Protein AF-A0A418SEN7-F1 (afdb_monomer_lite)

Structure (mmCIF, N/CA/C/O backbone):
data_AF-A0A418SEN7-F1
#
_entry.id   AF-A0A418SEN7-F1
#
loop_
_atom_site.group_PDB
_atom_site.id
_atom_site.type_symbol
_atom_site.label_atom_id
_atom_site.label_alt_id
_atom_site.label_comp_id
_atom_site.label_asym_id
_atom_site.label_entity_id
_atom_site.label_seq_id
_atom_site.pdbx_PDB_ins_code
_atom_site.Cartn_x
_atom_site.Cartn_y
_atom_site.Cartn_z
_atom_site.occupancy
_atom_site.B_iso_or_equiv
_atom_site.auth_seq_id
_atom_site.auth_comp_id
_atom_site.auth_asym_id
_atom_site.auth_atom_id
_atom_site.pdbx_PDB_model_num
ATOM 1 N N . MET A 1 1 ? 0.939 10.849 21.375 1.00 61.03 1 MET A N 1
ATOM 2 C CA . MET A 1 1 ? 0.356 9.707 20.633 1.00 61.03 1 MET A CA 1
ATOM 3 C C . MET A 1 1 ? -0.167 10.219 19.295 1.00 61.03 1 MET A C 1
ATOM 5 O O . MET A 1 1 ? -1.115 10.996 19.289 1.00 61.03 1 MET A O 1
ATOM 9 N N . ASN A 1 2 ? 0.464 9.868 18.171 1.00 85.00 2 ASN A N 1
ATOM 10 C CA . ASN A 1 2 ? 0.044 10.379 16.860 1.00 85.00 2 ASN A CA 1
ATOM 11 C C . ASN A 1 2 ? -1.319 9.792 16.460 1.00 85.00 2 ASN A C 1
ATOM 13 O O . ASN A 1 2 ? -1.547 8.592 16.617 1.00 85.00 2 ASN A O 1
ATOM 17 N N . ARG A 1 3 ? -2.218 10.625 15.907 1.00 85.50 3 ARG A N 1
ATOM 18 C CA . ARG A 1 3 ? -3.582 10.225 15.479 1.00 85.50 3 ARG A CA 1
ATOM 19 C C . ARG A 1 3 ? -3.593 8.982 14.577 1.00 85.50 3 ARG A C 1
ATOM 21 O O . ARG A 1 3 ? -4.550 8.214 14.604 1.00 85.50 3 ARG A O 1
ATOM 28 N N . TRP A 1 4 ? -2.524 8.774 13.814 1.00 84.38 4 TRP A N 1
ATOM 29 C CA . TRP A 1 4 ? -2.328 7.617 12.943 1.00 84.38 4 TRP A CA 1
ATOM 30 C C . TRP A 1 4 ? -2.239 6.286 13.696 1.00 84.38 4 TRP A C 1
ATOM 32 O O . TRP A 1 4 ? -2.883 5.323 13.293 1.00 84.38 4 TRP A O 1
ATOM 42 N N . MET A 1 5 ? -1.530 6.240 14.828 1.00 90.06 5 MET A N 1
ATOM 43 C CA . MET A 1 5 ? -1.405 5.018 15.632 1.00 90.06 5 MET A CA 1
ATOM 44 C C . MET A 1 5 ? -2.749 4.621 16.249 1.00 90.06 5 MET A C 1
ATOM 46 O O . MET A 1 5 ? -3.131 3.456 16.217 1.00 90.06 5 MET A O 1
ATOM 50 N N . ILE A 1 6 ? -3.507 5.606 16.746 1.00 90.69 6 ILE A N 1
ATOM 51 C CA . ILE A 1 6 ? -4.844 5.370 17.308 1.00 90.69 6 ILE A CA 1
ATOM 52 C C . ILE A 1 6 ? -5.789 4.817 16.233 1.00 90.69 6 ILE A C 1
ATOM 54 O O . ILE A 1 6 ? -6.517 3.863 16.489 1.00 90.69 6 ILE A O 1
ATOM 58 N N . ARG A 1 7 ? -5.752 5.362 15.010 1.00 83.69 7 ARG A N 1
ATOM 59 C CA . ARG A 1 7 ? -6.563 4.855 13.891 1.00 83.69 7 ARG A CA 1
ATOM 60 C C . ARG A 1 7 ? -6.203 3.424 13.493 1.00 83.69 7 ARG A C 1
ATOM 62 O O . ARG A 1 7 ? -7.116 2.650 13.234 1.00 83.69 7 ARG A O 1
ATOM 69 N N . ALA A 1 8 ? -4.918 3.068 13.479 1.00 86.81 8 ALA A N 1
ATOM 70 C CA . ALA A 1 8 ? -4.482 1.705 13.173 1.00 86.81 8 ALA A CA 1
ATOM 71 C C . ALA A 1 8 ? -4.998 0.696 14.212 1.00 86.81 8 ALA A C 1
ATOM 73 O O . ALA A 1 8 ? -5.550 -0.340 13.853 1.00 86.81 8 ALA A O 1
ATOM 74 N N . VAL A 1 9 ? -4.911 1.039 15.502 1.00 89.25 9 VAL A N 1
ATOM 75 C CA . VAL A 1 9 ? -5.467 0.217 16.591 1.00 89.25 9 VAL A CA 1
ATOM 76 C C . VAL A 1 9 ? -6.988 0.079 16.469 1.00 89.25 9 VAL A C 1
ATOM 78 O O . VAL A 1 9 ? -7.533 -1.006 16.670 1.00 89.25 9 VAL A O 1
ATOM 81 N N . LEU A 1 10 ? -7.687 1.160 16.113 1.00 87.19 10 LEU A N 1
ATOM 82 C CA . LEU A 1 10 ? -9.133 1.127 15.892 1.00 87.19 10 LEU A CA 1
ATOM 83 C C . LEU A 1 10 ? -9.520 0.265 14.687 1.00 87.19 10 LEU A C 1
ATOM 85 O O . LEU A 1 10 ? -10.530 -0.416 14.762 1.00 87.19 10 LEU A O 1
ATOM 89 N N . TRP A 1 11 ? -8.714 0.232 13.626 1.00 88.25 11 TRP A N 1
ATOM 90 C CA . TRP A 1 11 ? -8.927 -0.647 12.470 1.00 88.25 11 TRP A CA 1
ATOM 91 C C . TRP A 1 11 ? -8.886 -2.134 12.837 1.00 88.25 11 TRP A C 1
ATOM 93 O O . TRP A 1 11 ? -9.652 -2.915 12.289 1.00 88.25 11 TRP A O 1
ATOM 103 N N . VAL A 1 12 ? -8.023 -2.525 13.779 1.00 86.62 12 VAL A N 1
ATOM 104 C CA . VAL A 1 12 ? -7.958 -3.912 14.275 1.00 86.62 12 VAL A CA 1
ATOM 105 C C . VAL A 1 12 ? -9.161 -4.236 15.163 1.00 86.62 12 VAL A C 1
ATOM 107 O O . VAL A 1 12 ? -9.723 -5.321 15.077 1.00 86.62 12 VAL A O 1
ATOM 110 N N . ARG A 1 13 ? -9.559 -3.295 16.028 1.00 89.38 13 ARG A N 1
ATOM 111 C CA . ARG A 1 13 ? -10.653 -3.492 16.994 1.00 89.38 13 ARG A CA 1
ATOM 112 C C . ARG A 1 13 ? -12.047 -3.382 16.385 1.00 89.38 13 ARG A C 1
ATOM 114 O O . ARG A 1 13 ? -12.971 -4.016 16.875 1.00 89.38 13 ARG A O 1
ATOM 121 N N . ASN A 1 14 ? -12.211 -2.515 15.397 1.00 88.75 14 ASN A N 1
ATOM 122 C CA . ASN A 1 14 ? -13.485 -2.214 14.766 1.00 88.75 14 ASN A CA 1
ATOM 123 C C . ASN A 1 14 ? -13.226 -1.929 13.278 1.00 88.75 14 ASN A C 1
ATOM 125 O O . ASN A 1 14 ? -13.111 -0.764 12.871 1.00 88.75 14 ASN A O 1
ATOM 129 N N . PRO A 1 15 ? -13.003 -2.991 12.485 1.00 82.25 15 PRO A N 1
ATOM 130 C CA . PRO A 1 15 ? -12.594 -2.837 11.104 1.00 82.25 15 PRO A CA 1
ATOM 131 C C . PRO A 1 15 ? -13.672 -2.107 10.296 1.00 82.25 15 PRO A C 1
ATOM 133 O O . PRO A 1 15 ? -14.871 -2.281 10.534 1.00 82.25 15 PRO A O 1
ATOM 136 N N . PRO A 1 16 ? -13.273 -1.275 9.319 1.00 84.88 16 PRO A N 1
ATOM 137 C CA . PRO A 1 16 ? -14.219 -0.759 8.340 1.00 84.88 16 PRO A CA 1
ATOM 138 C C . PRO A 1 16 ? -14.850 -1.917 7.559 1.00 84.88 16 PRO A C 1
ATOM 140 O O . PRO A 1 16 ? -14.341 -3.034 7.567 1.00 84.88 16 PRO A O 1
ATOM 143 N N . SER A 1 17 ? -15.946 -1.634 6.851 1.00 90.81 17 SER A N 1
ATOM 144 C CA . SER A 1 17 ? -16.696 -2.653 6.109 1.00 90.81 17 SER A CA 1
ATOM 145 C C . SER A 1 17 ? -15.799 -3.577 5.277 1.00 90.81 17 SER A C 1
ATOM 147 O O . SER A 1 17 ? -14.858 -3.121 4.624 1.00 90.81 17 SER A O 1
ATOM 149 N N . GLU A 1 18 ? -16.135 -4.868 5.250 1.00 90.00 18 GLU A N 1
ATOM 150 C CA . GLU A 1 18 ? -15.348 -5.915 4.577 1.00 90.00 18 GLU A CA 1
ATOM 151 C C . GLU A 1 18 ? -15.014 -5.547 3.127 1.00 90.00 18 GLU A C 1
ATOM 153 O O . GLU A 1 18 ? -13.883 -5.704 2.677 1.00 90.00 18 GLU A O 1
ATOM 158 N N . LYS A 1 19 ? -15.966 -4.924 2.420 1.00 93.94 19 LYS A N 1
ATOM 159 C CA . LYS A 1 19 ? -15.781 -4.413 1.052 1.00 93.94 19 LYS A CA 1
ATOM 160 C C . LYS A 1 19 ? -14.599 -3.444 0.923 1.00 93.94 19 LYS A C 1
ATOM 162 O O . LYS A 1 19 ? -13.878 -3.492 -0.068 1.00 93.94 19 LYS A O 1
ATOM 167 N N . ARG A 1 20 ? -14.392 -2.556 1.903 1.00 92.38 20 ARG A N 1
ATOM 168 C CA . ARG A 1 20 ? -13.266 -1.605 1.904 1.00 92.38 20 ARG A CA 1
ATOM 169 C C . ARG A 1 20 ? -11.944 -2.306 2.177 1.00 92.38 20 ARG A C 1
ATOM 171 O O . ARG A 1 20 ? -10.952 -1.969 1.542 1.00 92.38 20 ARG A O 1
ATOM 178 N N . VAL A 1 21 ? -11.929 -3.273 3.092 1.00 92.19 21 VAL A N 1
ATOM 179 C CA . VAL A 1 21 ? -10.723 -4.058 3.388 1.00 92.19 21 VAL A CA 1
ATOM 180 C C . VAL A 1 21 ? -10.302 -4.857 2.155 1.00 92.19 21 VAL A C 1
ATOM 182 O O . VAL A 1 21 ? -9.144 -4.787 1.753 1.00 92.19 21 VAL A O 1
ATOM 185 N N . ILE A 1 22 ? -11.253 -5.525 1.495 1.00 94.88 22 ILE A N 1
ATOM 186 C CA . ILE A 1 22 ? -11.009 -6.270 0.254 1.00 94.88 22 ILE A CA 1
ATOM 187 C C . ILE A 1 22 ? -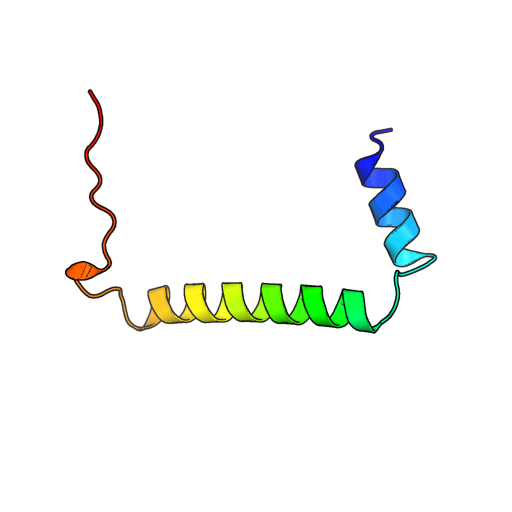10.489 -5.341 -0.843 1.00 94.88 22 ILE A C 1
ATOM 189 O O . ILE A 1 22 ? -9.501 -5.675 -1.486 1.00 94.88 22 ILE A O 1
ATOM 193 N N . LEU A 1 23 ? -11.090 -4.159 -1.028 1.00 96.06 23 LEU A N 1
ATOM 194 C CA . LEU A 1 23 ? -10.610 -3.176 -2.005 1.00 96.06 23 LEU A CA 1
ATOM 195 C C . LEU A 1 23 ? -9.132 -2.832 -1.776 1.00 96.06 23 LEU A C 1
ATOM 197 O O . LEU A 1 23 ? -8.339 -2.873 -2.711 1.00 96.06 23 LEU A O 1
ATOM 201 N N . VAL A 1 24 ? -8.755 -2.521 -0.533 1.00 94.31 24 VAL A N 1
ATOM 202 C CA . VAL A 1 24 ? -7.368 -2.184 -0.186 1.00 94.31 24 VAL A CA 1
ATOM 203 C C . VAL A 1 24 ? -6.437 -3.371 -0.434 1.00 94.31 24 VAL A C 1
ATOM 205 O O . VAL A 1 24 ? -5.380 -3.192 -1.032 1.00 94.31 24 VAL A O 1
ATOM 208 N N . LEU A 1 25 ? -6.833 -4.583 -0.035 1.00 95.88 25 LEU A N 1
ATOM 209 C CA . LEU A 1 25 ? -6.035 -5.789 -0.268 1.00 95.88 25 LEU A CA 1
ATOM 210 C C . LEU A 1 25 ? -5.843 -6.084 -1.760 1.00 95.88 25 LEU A C 1
ATOM 212 O O . LEU A 1 25 ? -4.733 -6.411 -2.167 1.00 95.88 25 LEU A O 1
ATOM 216 N N . VAL A 1 26 ? -6.884 -5.917 -2.580 1.00 98.06 26 VAL A N 1
ATOM 217 C CA . VAL A 1 26 ? -6.810 -6.081 -4.040 1.00 98.06 26 VAL A CA 1
ATOM 218 C C . VAL A 1 26 ? -5.855 -5.062 -4.657 1.00 98.06 26 VAL A C 1
ATOM 220 O O . VAL A 1 26 ? -5.018 -5.433 -5.474 1.00 98.06 26 VAL A O 1
ATOM 223 N N . VAL A 1 27 ? -5.935 -3.793 -4.248 1.00 97.81 27 VAL A N 1
ATOM 224 C CA . VAL A 1 27 ? -5.025 -2.745 -4.736 1.00 97.81 27 VAL A CA 1
ATOM 225 C C . VAL A 1 27 ? -3.577 -3.057 -4.356 1.00 97.81 27 VAL A C 1
ATOM 227 O O . VAL A 1 27 ? -2.696 -2.982 -5.208 1.00 97.81 27 VAL A O 1
ATOM 230 N N . ILE A 1 28 ? -3.324 -3.462 -3.108 1.00 97.69 28 ILE A N 1
ATOM 231 C CA . ILE A 1 28 ? -1.981 -3.853 -2.655 1.00 97.69 28 ILE A CA 1
ATOM 232 C C . ILE A 1 28 ? -1.466 -5.047 -3.465 1.00 97.69 28 ILE A C 1
ATOM 234 O O . ILE A 1 28 ? -0.334 -5.013 -3.946 1.00 97.69 28 ILE A O 1
ATOM 238 N N . ALA A 1 29 ? -2.291 -6.079 -3.654 1.00 97.94 29 ALA A N 1
ATOM 239 C CA . ALA A 1 29 ? -1.931 -7.248 -4.449 1.00 97.94 29 ALA A CA 1
ATOM 240 C C . ALA A 1 29 ? -1.601 -6.867 -5.899 1.00 97.94 29 ALA A C 1
ATOM 242 O O . ALA A 1 29 ? -0.615 -7.357 -6.442 1.00 97.94 29 ALA A O 1
ATOM 243 N N . LEU A 1 30 ? -2.365 -5.951 -6.499 1.00 97.81 30 LEU A N 1
ATOM 244 C CA . LEU A 1 30 ? -2.107 -5.440 -7.843 1.00 97.81 30 LEU A CA 1
ATOM 245 C C . LEU A 1 30 ? -0.771 -4.688 -7.919 1.00 97.81 30 LEU A C 1
ATOM 247 O O . LEU A 1 30 ? 0.019 -4.954 -8.819 1.00 97.81 30 LEU A O 1
ATOM 251 N N . CYS A 1 31 ? -0.480 -3.799 -6.965 1.00 96.56 31 CYS A N 1
ATOM 252 C CA . CYS A 1 31 ? 0.806 -3.097 -6.912 1.00 96.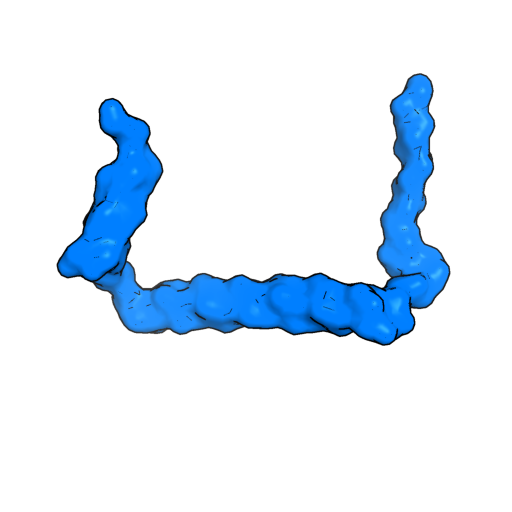56 31 CYS A CA 1
ATOM 253 C C . CYS A 1 31 ? 1.986 -4.069 -6.783 1.00 96.56 31 CYS A C 1
ATOM 255 O O . CYS A 1 31 ? 2.992 -3.908 -7.469 1.00 96.56 31 CYS A O 1
ATOM 257 N N . ILE A 1 32 ? 1.857 -5.093 -5.934 1.00 96.50 32 ILE A N 1
ATOM 258 C CA . ILE A 1 32 ? 2.886 -6.127 -5.768 1.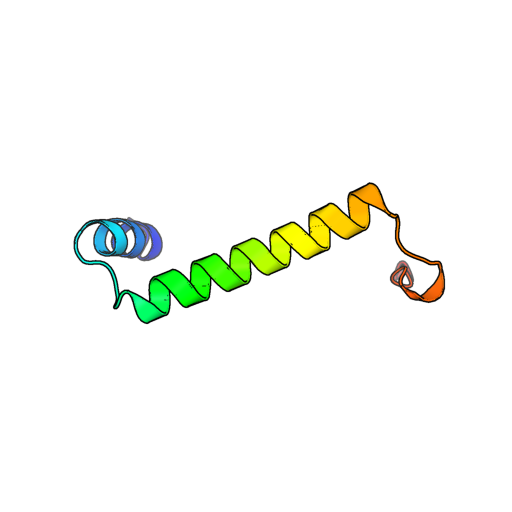00 96.50 32 ILE A CA 1
ATOM 259 C C . ILE A 1 32 ? 3.032 -6.956 -7.044 1.00 96.50 32 ILE A C 1
ATOM 261 O O . ILE A 1 32 ? 4.154 -7.261 -7.436 1.00 96.50 32 ILE A O 1
ATOM 265 N N . ALA A 1 33 ? 1.926 -7.308 -7.702 1.00 94.88 33 ALA A N 1
ATOM 266 C CA . ALA A 1 33 ? 1.949 -8.067 -8.947 1.00 94.88 33 ALA A CA 1
ATOM 267 C C . ALA A 1 33 ? 2.665 -7.295 -10.058 1.00 94.88 33 ALA A C 1
ATOM 269 O O . ALA A 1 33 ? 3.508 -7.870 -10.741 1.00 94.88 33 ALA A O 1
ATOM 270 N N . ILE A 1 34 ? 2.382 -5.994 -10.192 1.00 89.94 34 ILE A N 1
ATOM 271 C CA . ILE A 1 34 ? 3.076 -5.112 -11.135 1.00 89.94 34 ILE A CA 1
ATOM 272 C C . ILE A 1 34 ? 4.565 -5.090 -10.797 1.00 89.94 34 ILE A C 1
ATOM 274 O O . ILE A 1 34 ? 5.368 -5.522 -11.611 1.00 89.94 34 ILE A O 1
ATOM 278 N N . TRP A 1 35 ? 4.932 -4.704 -9.574 1.00 89.75 35 TRP A N 1
ATOM 279 C CA . TRP A 1 35 ? 6.334 -4.618 -9.154 1.00 89.75 35 TRP A CA 1
ATOM 280 C C . TRP A 1 35 ? 7.105 -5.940 -9.319 1.00 89.75 35 TRP A C 1
ATOM 282 O O . TRP A 1 35 ? 8.253 -5.963 -9.765 1.00 89.75 35 TRP A O 1
ATOM 292 N N . GLY A 1 36 ? 6.473 -7.066 -8.985 1.00 89.81 36 GLY A N 1
ATOM 293 C CA . GLY A 1 36 ? 7.042 -8.396 -9.188 1.00 89.81 36 GLY A CA 1
ATOM 294 C C . GLY A 1 36 ? 7.225 -8.729 -10.668 1.00 89.81 36 GLY A C 1
ATOM 295 O O . GLY A 1 36 ? 8.263 -9.270 -11.043 1.00 89.81 36 GLY A O 1
ATOM 296 N N . ALA A 1 37 ? 6.260 -8.364 -11.515 1.00 87.19 37 ALA A N 1
ATOM 297 C CA . ALA A 1 37 ? 6.366 -8.535 -12.958 1.00 87.19 37 ALA A CA 1
ATOM 298 C C . ALA A 1 37 ? 7.510 -7.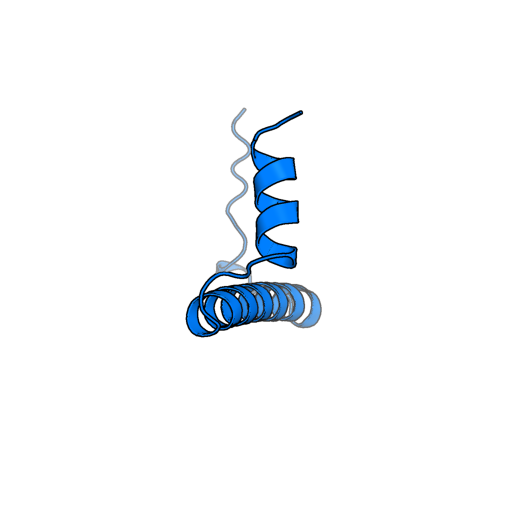694 -13.549 1.00 87.19 37 ALA A C 1
ATOM 300 O O . ALA A 1 37 ? 8.290 -8.226 -14.336 1.00 87.19 37 ALA A O 1
ATOM 301 N N . GLU A 1 38 ? 7.687 -6.440 -13.117 1.00 81.50 38 GLU A N 1
ATOM 302 C CA . GLU A 1 38 ? 8.814 -5.593 -13.549 1.00 81.50 38 GLU A CA 1
ATOM 303 C C . GLU A 1 38 ? 10.160 -6.246 -13.233 1.00 81.50 38 GLU A C 1
ATOM 305 O O . GLU A 1 38 ? 11.073 -6.253 -14.056 1.00 81.50 38 GLU A O 1
ATOM 310 N N . LYS A 1 39 ? 10.285 -6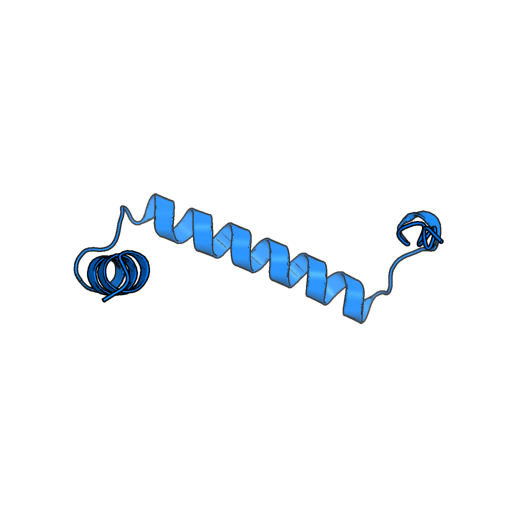.823 -12.034 1.00 79.06 39 LYS A N 1
ATOM 311 C CA . LYS A 1 39 ? 11.539 -7.419 -11.571 1.00 79.06 39 LYS A CA 1
ATOM 312 C C . LYS A 1 39 ? 11.874 -8.742 -12.261 1.00 79.06 39 LYS A C 1
ATOM 314 O O . LYS A 1 39 ? 13.050 -9.087 -12.343 1.00 79.06 39 LYS A O 1
ATOM 319 N N . LEU A 1 40 ? 10.868 -9.481 -12.729 1.00 80.31 40 LEU A N 1
ATOM 320 C CA . LEU A 1 40 ? 11.049 -10.775 -13.393 1.00 80.31 40 LEU A CA 1
ATOM 321 C C . LEU A 1 40 ? 11.225 -10.653 -14.910 1.00 80.31 40 LEU A C 1
ATOM 323 O O . LEU A 1 40 ? 12.032 -11.384 -15.477 1.00 80.31 40 LEU A O 1
ATOM 327 N N . PHE A 1 41 ? 10.495 -9.748 -15.564 1.00 80.19 41 PHE A N 1
ATOM 328 C CA . PHE A 1 41 ? 10.528 -9.596 -17.023 1.00 80.19 41 PHE A CA 1
ATOM 329 C C . PHE A 1 41 ? 11.418 -8.441 -17.495 1.00 80.19 41 PHE A C 1
ATOM 331 O O . PHE A 1 41 ? 11.801 -8.410 -18.663 1.00 80.19 41 PHE A O 1
ATOM 338 N N . GLY A 1 42 ? 11.785 -7.520 -16.599 1.00 73.81 42 GLY A N 1
ATOM 339 C CA . GLY A 1 42 ? 12.414 -6.261 -16.977 1.00 73.81 42 GLY A CA 1
ATOM 340 C C . GLY A 1 42 ? 11.422 -5.327 -17.670 1.00 73.81 42 GLY A C 1
ATOM 341 O O . GLY A 1 42 ? 10.387 -5.747 -18.193 1.00 73.81 42 GLY A O 1
ATOM 342 N N . PHE A 1 43 ? 11.734 -4.033 -17.674 1.00 72.94 43 PHE A N 1
ATOM 343 C CA . PHE A 1 43 ? 10.968 -3.079 -18.460 1.00 72.94 43 PHE A CA 1
ATOM 344 C C . PHE A 1 43 ? 11.581 -2.897 -19.846 1.00 72.94 43 PHE A C 1
ATOM 346 O O . PHE A 1 43 ? 12.786 -2.677 -19.948 1.00 72.94 43 PHE A O 1
ATOM 353 N N . PRO A 1 44 ? 10.772 -2.942 -20.911 1.00 74.00 44 PRO A N 1
ATOM 354 C CA . PRO A 1 44 ? 11.216 -2.531 -22.238 1.00 74.00 44 PRO A CA 1
ATOM 355 C C . PRO A 1 44 ? 11.596 -1.038 -22.278 1.00 74.00 44 PRO A C 1
ATOM 357 O O . PRO A 1 44 ? 11.047 -0.232 -21.528 1.00 74.00 44 PRO A O 1
ATOM 360 N N . ASP A 1 45 ? 12.498 -0.659 -23.189 1.00 74.62 45 ASP A N 1
ATOM 361 C CA . ASP A 1 45 ? 13.173 0.655 -23.208 1.00 74.62 45 ASP A CA 1
ATOM 362 C C . ASP A 1 45 ? 12.223 1.870 -23.227 1.00 74.62 45 ASP A C 1
ATOM 364 O O . ASP A 1 45 ? 12.506 2.901 -22.626 1.00 74.62 45 ASP A O 1
ATOM 368 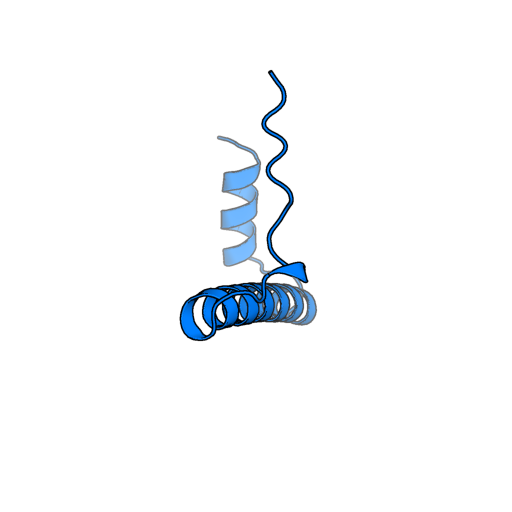N N . TRP A 1 46 ? 11.052 1.742 -23.855 1.00 74.75 46 TRP A N 1
ATOM 369 C CA . TRP A 1 46 ? 9.984 2.758 -23.886 1.00 74.75 46 TRP A CA 1
ATOM 370 C C . TRP A 1 46 ? 9.257 3.014 -22.548 1.00 74.75 46 TRP A C 1
ATOM 372 O O . TRP A 1 46 ? 8.504 3.980 -22.441 1.00 74.75 46 TRP A O 1
ATOM 382 N N . LEU A 1 47 ? 9.448 2.155 -21.544 1.00 76.50 47 LEU A N 1
ATOM 383 C CA . LEU A 1 47 ? 8.828 2.229 -20.213 1.00 76.50 47 LEU A CA 1
ATOM 384 C C . LEU A 1 47 ? 9.817 2.693 -19.137 1.00 76.50 47 LEU A C 1
ATOM 386 O O . LEU A 1 47 ? 9.426 2.904 -17.990 1.00 76.50 47 LEU A O 1
ATOM 390 N N . VAL A 1 48 ? 11.090 2.870 -19.498 1.00 77.69 48 VAL A N 1
ATOM 391 C CA . VAL A 1 48 ? 12.111 3.402 -18.598 1.00 77.69 48 VAL A CA 1
ATOM 392 C C . VAL A 1 48 ? 11.851 4.902 -18.402 1.00 77.69 48 VAL A C 1
ATOM 394 O O . VAL A 1 48 ? 11.837 5.644 -19.387 1.00 77.69 48 VAL A O 1
ATOM 397 N N . PRO A 1 49 ? 11.643 5.387 -17.160 1.00 77.00 49 PRO A N 1
ATOM 398 C CA . PRO A 1 49 ? 11.463 6.811 -16.914 1.00 77.00 49 PRO A CA 1
ATOM 399 C C . PRO A 1 49 ? 12.687 7.591 -17.396 1.00 77.00 49 PRO A C 1
ATOM 401 O O . PRO A 1 49 ? 13.815 7.259 -17.020 1.00 77.00 49 PRO A O 1
ATOM 404 N N . ASP A 1 50 ? 12.471 8.644 -18.188 1.00 77.81 50 ASP A N 1
ATOM 405 C CA . ASP A 1 50 ? 13.548 9.555 -18.574 1.00 77.81 50 ASP A CA 1
ATOM 406 C C . ASP A 1 50 ? 14.070 10.243 -17.308 1.00 77.81 50 ASP A C 1
ATOM 408 O O . ASP A 1 50 ? 13.461 11.158 -16.743 1.00 77.81 50 ASP A O 1
ATOM 412 N N . THR A 1 51 ? 15.210 9.757 -16.825 1.00 77.12 51 THR A N 1
ATOM 413 C CA . THR A 1 51 ? 15.929 10.331 -15.695 1.00 77.12 51 THR A CA 1
ATOM 414 C C . THR A 1 51 ? 16.722 11.536 -16.182 1.00 77.12 51 THR A C 1
ATOM 416 O O . THR A 1 51 ? 17.946 11.598 -16.054 1.00 77.12 51 THR A O 1
ATOM 419 N N . ARG A 1 52 ? 16.023 12.554 -16.703 1.00 75.25 52 ARG A N 1
ATOM 420 C CA . ARG A 1 52 ? 16.589 13.898 -16.819 1.00 75.25 52 ARG A CA 1
ATOM 421 C C . ARG A 1 52 ? 16.915 14.379 -15.417 1.00 75.25 52 ARG A C 1
ATOM 423 O O . ARG A 1 52 ? 16.083 14.901 -14.681 1.00 75.25 52 ARG A O 1
ATOM 430 N N . ARG A 1 53 ? 18.162 14.134 -15.032 1.00 79.00 53 ARG A N 1
ATOM 431 C CA . ARG A 1 53 ? 18.769 14.593 -13.795 1.00 79.00 53 ARG A CA 1
ATOM 432 C C . ARG A 1 53 ? 18.897 16.105 -13.891 1.00 79.00 53 ARG A C 1
ATOM 434 O O . ARG A 1 53 ? 19.869 16.612 -14.444 1.00 79.00 53 ARG A O 1
ATOM 441 N N . TRP A 1 54 ? 17.877 16.794 -13.394 1.00 65.75 54 TRP A N 1
ATOM 442 C CA . TRP A 1 54 ? 17.858 18.241 -13.250 1.00 65.75 54 TRP A CA 1
ATOM 443 C C . TRP A 1 54 ? 19.078 18.665 -12.424 1.00 65.75 54 TRP A C 1
ATOM 445 O O . TRP A 1 54 ? 19.203 18.301 -11.252 1.00 65.75 54 TRP A O 1
ATOM 455 N N . ARG A 1 55 ? 20.008 19.343 -13.095 1.00 56.38 55 ARG A N 1
ATOM 456 C CA . ARG A 1 55 ? 21.163 20.032 -12.529 1.00 56.38 55 ARG A CA 1
ATOM 457 C C . ARG A 1 55 ? 20.912 21.526 -12.660 1.00 56.38 55 ARG A C 1
ATOM 459 O O . ARG A 1 55 ? 20.299 21.901 -13.685 1.00 56.38 55 ARG A O 1
#

Secondary structure (DSSP, 8-state):
--HHHHHHHHHHHSPPPHHHHHHHHHHHHHHHHHHHHHHHH---GGGS-------

Radius of gyration: 18.24 Å; chains: 1; bounding box: 38×31×44 Å

pLDDT: mean 85.31, std 9.5, range [56.38, 98.06]

Foldseek 3Di:
DDPVVVVVVCCVVPNDDPVVVVVVVVVVVVVVVVVVCCVPVPDDPVPDPPPPPDD

Sequence (55 aa):
MNRWMIRAVLWVRNPPSEKRVILVLVVIALCIAIWGAEKLFGFPDWLVPDTRRWR

Organism: NCBI:txid1537215